Protein AF-A0A8W8I036-F1 (afdb_monomer_lite)

Sequence (121 aa):
DRHPDCPDGFDEDPQMCNARNRPSVEELEDFLLRNQNWILPKLFNGASAEIVAHALVVSPNIEELGQIVGLGNKEANLRSALLAVTEGDERPLLKLGMPEEEWYDVQDYLNRVIEGGLQVS

Structure (mmCIF, N/CA/C/O backbone):
data_AF-A0A8W8I036-F1
#
_entry.id   AF-A0A8W8I036-F1
#
loop_
_atom_site.group_PDB
_atom_site.id
_atom_site.type_symbol
_atom_site.label_atom_id
_atom_site.label_alt_id
_atom_site.label_comp_id
_atom_site.label_asym_id
_atom_site.label_entity_id
_atom_site.label_seq_id
_atom_site.pdbx_PDB_ins_code
_atom_site.Cartn_x
_atom_site.Cartn_y
_atom_site.Cartn_z
_atom_site.occupancy
_atom_site.B_iso_or_equiv
_atom_site.auth_seq_id
_atom_site.auth_comp_id
_atom_site.auth_asym_id
_atom_site.auth_atom_id
_atom_site.pdbx_PDB_model_num
ATOM 1 N N . ASP A 1 1 ? 9.044 -25.625 -19.702 1.00 40.25 1 ASP A N 1
ATOM 2 C CA . ASP A 1 1 ? 9.965 -24.675 -20.358 1.00 40.25 1 ASP A CA 1
ATOM 3 C C . ASP A 1 1 ? 10.677 -23.846 -19.295 1.00 40.25 1 ASP A C 1
ATOM 5 O O . ASP A 1 1 ? 10.018 -23.367 -18.382 1.00 40.25 1 ASP A O 1
ATOM 9 N N . ARG A 1 2 ? 12.019 -23.836 -19.298 1.00 37.78 2 ARG A N 1
ATOM 10 C CA . ARG A 1 2 ? 12.895 -23.347 -18.210 1.00 37.78 2 ARG A CA 1
ATOM 11 C C . ARG A 1 2 ? 13.663 -22.080 -18.641 1.00 37.78 2 ARG A C 1
ATOM 13 O O . ARG A 1 2 ? 14.467 -22.191 -19.556 1.00 37.78 2 ARG A O 1
ATOM 20 N N . HIS A 1 3 ? 13.496 -21.010 -17.847 1.00 40.94 3 HIS A N 1
ATOM 21 C CA . HIS A 1 3 ? 14.356 -19.818 -17.629 1.00 40.94 3 HIS A CA 1
ATOM 22 C C . HIS A 1 3 ? 14.437 -18.739 -18.756 1.00 40.94 3 HIS A C 1
ATOM 24 O O . HIS A 1 3 ? 14.052 -19.031 -19.883 1.00 40.94 3 HIS A O 1
ATOM 30 N N . PRO A 1 4 ? 14.774 -17.467 -18.425 1.00 58.28 4 PRO A N 1
ATOM 31 C CA . PRO A 1 4 ? 13.908 -16.298 -18.557 1.00 58.28 4 PRO A CA 1
ATOM 32 C C . PRO A 1 4 ? 14.704 -15.117 -19.139 1.00 58.28 4 PRO A C 1
ATOM 34 O O . PRO A 1 4 ? 15.225 -14.296 -18.392 1.00 58.28 4 PRO A O 1
ATOM 37 N N . ASP A 1 5 ? 14.852 -15.039 -20.451 1.00 45.41 5 ASP A N 1
ATOM 38 C CA . ASP A 1 5 ? 15.710 -14.002 -21.019 1.00 45.41 5 ASP A CA 1
ATOM 39 C C . ASP A 1 5 ? 14.864 -12.788 -21.413 1.00 45.41 5 ASP A C 1
ATOM 41 O O . ASP A 1 5 ? 14.209 -12.757 -22.457 1.00 45.41 5 ASP A O 1
ATOM 45 N N . CYS A 1 6 ? 14.864 -11.786 -20.523 1.00 53.78 6 CYS A N 1
ATOM 46 C CA . CYS A 1 6 ? 14.808 -10.390 -20.948 1.00 53.78 6 CYS A CA 1
ATOM 47 C C . CYS A 1 6 ? 15.978 -10.209 -21.939 1.00 53.78 6 CYS A C 1
ATOM 49 O O . CYS A 1 6 ? 17.123 -10.424 -21.538 1.00 53.78 6 CYS A O 1
ATOM 51 N N . PRO A 1 7 ? 15.707 -9.949 -23.233 1.00 47.41 7 PRO A N 1
ATOM 52 C CA . PRO A 1 7 ? 16.726 -10.013 -24.264 1.00 47.41 7 PRO A CA 1
ATOM 53 C C . PRO A 1 7 ? 17.793 -8.942 -24.047 1.00 47.41 7 PRO A C 1
ATOM 55 O O . PRO A 1 7 ? 17.527 -7.754 -23.907 1.00 47.41 7 PRO A O 1
ATOM 58 N N . ASP A 1 8 ? 19.015 -9.435 -24.037 1.00 53.47 8 ASP A N 1
ATOM 59 C CA . ASP A 1 8 ? 20.304 -8.793 -23.917 1.00 53.47 8 ASP A CA 1
ATOM 60 C C . ASP A 1 8 ? 20.505 -7.685 -24.966 1.00 53.47 8 ASP A C 1
ATOM 62 O O . ASP A 1 8 ? 21.037 -7.886 -26.058 1.00 53.47 8 ASP A O 1
ATOM 66 N N . GLY A 1 9 ? 20.100 -6.471 -24.589 1.00 45.91 9 GLY A N 1
ATOM 67 C CA . GLY A 1 9 ? 20.497 -5.210 -25.204 1.00 45.91 9 GLY A CA 1
ATOM 68 C C . GLY A 1 9 ? 21.058 -4.282 -24.130 1.00 45.91 9 GLY A C 1
ATOM 69 O O . GLY A 1 9 ? 20.381 -3.974 -23.155 1.00 45.91 9 GLY A O 1
ATOM 70 N N . PHE A 1 10 ? 22.318 -3.871 -24.278 1.00 46.75 10 PHE A N 1
ATOM 71 C CA . PHE A 1 10 ? 22.950 -2.864 -23.422 1.00 46.75 10 PHE A CA 1
ATOM 72 C C . PHE A 1 10 ? 22.044 -1.614 -23.319 1.00 46.75 10 PHE A C 1
ATOM 74 O O . PHE A 1 10 ? 21.703 -1.057 -24.358 1.00 46.75 10 PHE A O 1
ATOM 81 N N . ASP A 1 11 ? 21.712 -1.209 -22.084 1.00 51.47 11 ASP A N 1
ATOM 82 C CA . ASP A 1 11 ? 20.893 -0.051 -21.639 1.00 51.47 11 ASP A CA 1
ATOM 83 C C . ASP A 1 11 ? 19.433 -0.291 -21.179 1.00 51.47 11 ASP A C 1
ATOM 85 O O . ASP A 1 11 ? 18.706 0.682 -20.979 1.00 51.47 11 ASP A O 1
ATOM 89 N N . GLU A 1 12 ? 18.983 -1.520 -20.897 1.00 50.50 12 GLU A N 1
ATOM 90 C CA . GLU A 1 12 ? 17.681 -1.703 -20.218 1.00 50.50 12 GLU A CA 1
ATOM 91 C C . GLU A 1 12 ? 17.825 -1.768 -18.688 1.00 50.50 12 GLU A C 1
ATOM 93 O O . GLU A 1 12 ? 18.438 -2.679 -18.128 1.00 50.50 12 GLU A O 1
ATOM 98 N N . ASP A 1 13 ? 17.262 -0.767 -18.004 1.00 50.59 13 ASP A N 1
ATOM 99 C CA . ASP A 1 13 ? 17.175 -0.699 -16.546 1.00 50.59 13 ASP A CA 1
ATOM 100 C C . ASP A 1 13 ? 16.511 -1.986 -16.006 1.00 50.59 13 ASP A C 1
ATOM 102 O O . ASP A 1 13 ? 15.394 -2.310 -16.425 1.00 50.59 13 ASP A O 1
ATOM 106 N N . PRO A 1 14 ? 17.135 -2.737 -15.076 1.00 50.22 14 PRO A N 1
ATOM 107 C CA . PRO A 1 14 ? 16.544 -3.936 -14.476 1.00 50.22 14 PRO A CA 1
ATOM 108 C C . PRO A 1 14 ? 15.13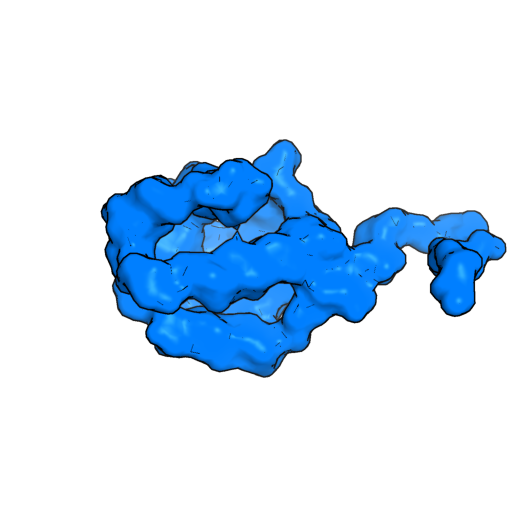4 -3.715 -13.902 1.00 50.22 14 PRO A C 1
ATOM 110 O O . PRO A 1 14 ? 14.359 -4.667 -13.783 1.00 50.22 14 PRO A O 1
ATOM 113 N N . GLN A 1 15 ? 14.772 -2.468 -13.577 1.00 50.75 15 GLN A N 1
ATOM 114 C CA . GLN A 1 15 ? 13.421 -2.091 -13.162 1.00 50.75 15 GLN A CA 1
ATOM 115 C C . GLN A 1 15 ? 12.366 -2.297 -14.264 1.00 50.75 15 GLN A C 1
ATOM 117 O O . GLN A 1 15 ? 11.227 -2.646 -13.948 1.00 50.75 15 GLN A O 1
ATOM 122 N N . MET A 1 16 ? 12.723 -2.165 -15.548 1.00 49.75 16 MET A N 1
ATOM 123 C CA . MET A 1 16 ? 11.795 -2.400 -16.664 1.00 49.75 16 MET A CA 1
ATOM 124 C C . MET A 1 16 ? 11.438 -3.881 -16.841 1.00 49.75 16 MET A C 1
ATOM 126 O O . MET A 1 16 ? 10.307 -4.191 -17.215 1.00 49.75 16 MET A O 1
ATOM 130 N N . CYS A 1 17 ? 12.348 -4.807 -16.518 1.00 51.28 17 CYS A N 1
ATOM 131 C CA . CYS A 1 17 ? 12.102 -6.248 -16.669 1.00 51.28 17 CYS A CA 1
ATOM 132 C C . CYS A 1 17 ? 11.064 -6.764 -15.639 1.00 51.28 17 CYS A C 1
ATOM 134 O O . CYS A 1 17 ? 10.240 -7.620 -15.965 1.00 51.28 17 CYS A O 1
ATOM 136 N N . ASN A 1 18 ? 11.016 -6.179 -14.432 1.00 50.91 18 ASN A N 1
ATOM 137 C CA . ASN A 1 18 ? 10.083 -6.581 -13.363 1.00 50.91 18 ASN A CA 1
ATOM 138 C C . ASN A 1 18 ? 8.714 -5.880 -13.420 1.00 50.91 18 ASN A C 1
ATOM 140 O O . ASN A 1 18 ? 7.738 -6.392 -12.867 1.00 50.91 18 ASN A O 1
ATOM 144 N N . ALA A 1 19 ? 8.598 -4.755 -14.136 1.00 54.38 19 ALA A N 1
ATOM 145 C CA . ALA A 1 19 ? 7.335 -4.027 -14.294 1.00 54.38 19 ALA A CA 1
ATOM 146 C C . ALA A 1 19 ? 6.217 -4.886 -14.920 1.00 54.38 19 ALA A C 1
ATOM 148 O O . ALA A 1 19 ? 5.037 -4.659 -14.660 1.00 54.38 19 ALA A O 1
ATOM 149 N N . ARG A 1 20 ? 6.580 -5.917 -15.699 1.00 55.72 20 ARG A N 1
ATOM 150 C CA . ARG A 1 20 ? 5.638 -6.812 -16.389 1.00 55.72 20 ARG A CA 1
ATOM 151 C C . ARG A 1 20 ? 4.785 -7.679 -15.447 1.00 55.72 20 ARG A C 1
ATOM 153 O O . ARG A 1 20 ? 3.785 -8.224 -15.905 1.00 55.72 20 ARG A O 1
ATOM 160 N N . ASN A 1 21 ? 5.150 -7.781 -14.165 1.00 68.00 21 ASN A N 1
ATOM 161 C CA . ASN A 1 21 ? 4.429 -8.578 -13.163 1.00 68.00 21 ASN A CA 1
ATOM 162 C C . ASN A 1 21 ? 3.610 -7.745 -12.161 1.00 68.00 21 ASN A C 1
ATOM 164 O O . ASN A 1 21 ? 2.951 -8.326 -11.295 1.00 68.00 21 ASN A O 1
ATOM 168 N N . ARG A 1 22 ? 3.616 -6.405 -12.259 1.00 79.81 22 ARG A N 1
ATOM 169 C CA . ARG A 1 22 ? 2.762 -5.570 -11.398 1.00 79.81 22 ARG A CA 1
ATOM 170 C C . ARG A 1 22 ? 1.286 -5.830 -11.725 1.00 79.81 22 ARG A C 1
ATOM 172 O O . ARG A 1 22 ? 0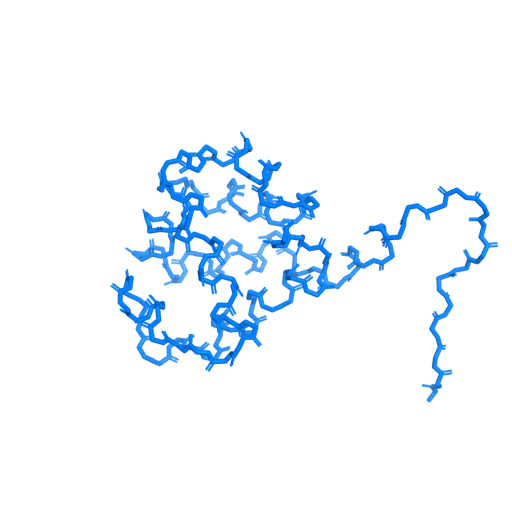.953 -5.953 -12.907 1.00 79.81 22 ARG A O 1
ATOM 179 N N . PRO A 1 23 ? 0.390 -5.891 -10.722 1.00 90.06 23 PRO A N 1
ATOM 180 C CA . PRO A 1 23 ? -1.040 -5.848 -10.998 1.00 90.06 23 PRO A CA 1
ATOM 181 C C . PRO A 1 23 ? -1.383 -4.560 -11.764 1.00 90.06 23 PRO A C 1
ATOM 183 O O . PRO A 1 23 ? -0.722 -3.532 -11.592 1.00 90.06 23 PRO A O 1
ATOM 186 N N . SER A 1 24 ? -2.395 -4.613 -12.625 1.00 93.19 24 SER A N 1
ATOM 187 C CA . SER A 1 24 ? -2.847 -3.436 -13.371 1.00 93.19 24 SER A CA 1
ATOM 188 C C . SER A 1 24 ? -3.402 -2.348 -12.443 1.00 93.19 24 SER A C 1
ATOM 190 O O . SER A 1 24 ? -3.777 -2.612 -11.299 1.00 93.19 24 SER A O 1
ATOM 192 N N . VAL A 1 25 ? -3.484 -1.111 -12.949 1.00 95.25 25 VAL A N 1
ATOM 193 C CA . VAL A 1 25 ? -4.090 0.007 -12.203 1.00 95.25 25 VAL A CA 1
ATOM 194 C C . VAL A 1 25 ? -5.525 -0.335 -11.796 1.00 95.25 25 VAL A C 1
ATOM 196 O O . VAL A 1 25 ? -5.871 -0.141 -10.638 1.00 95.25 25 VAL A O 1
ATOM 199 N N . GLU A 1 26 ? -6.320 -0.914 -12.703 1.00 96.25 26 GLU A N 1
ATOM 200 C CA . GLU A 1 26 ? -7.704 -1.328 -12.424 1.00 96.25 26 GLU A CA 1
ATOM 201 C C . GLU A 1 26 ? -7.769 -2.398 -11.320 1.00 96.25 26 GLU A C 1
ATOM 203 O O . GLU A 1 26 ? -8.527 -2.251 -10.363 1.00 96.25 26 GLU A O 1
ATOM 208 N N . GLU A 1 27 ? -6.924 -3.438 -11.385 1.00 95.94 27 GLU A N 1
ATOM 209 C CA . GLU A 1 27 ? -6.867 -4.472 -10.339 1.00 95.94 27 GLU A CA 1
ATOM 210 C C . GLU A 1 27 ? -6.502 -3.897 -8.962 1.00 95.94 27 GLU A C 1
ATOM 212 O O . GLU A 1 27 ? -7.040 -4.342 -7.945 1.00 95.94 27 GLU A O 1
ATOM 217 N N . LEU A 1 28 ? -5.565 -2.945 -8.915 1.00 97.00 28 LEU A N 1
ATOM 218 C CA . LEU A 1 28 ? -5.145 -2.299 -7.671 1.00 97.00 28 LEU A CA 1
ATOM 219 C C . LEU A 1 28 ? -6.215 -1.359 -7.141 1.00 97.00 28 LEU A C 1
ATOM 221 O O . LEU A 1 28 ? -6.452 -1.344 -5.937 1.00 97.00 28 LEU A O 1
ATOM 225 N N . GLU A 1 29 ? -6.861 -0.589 -8.010 1.00 98.00 29 GLU A N 1
ATOM 226 C CA . GLU A 1 29 ? -7.937 0.311 -7.616 1.00 98.00 29 GLU A CA 1
ATOM 227 C C . GLU A 1 29 ? -9.098 -0.471 -6.991 1.00 98.00 29 GLU A C 1
ATOM 229 O O . GLU A 1 29 ? -9.518 -0.143 -5.880 1.00 98.00 29 GLU A O 1
ATOM 234 N N . ASP A 1 30 ? -9.536 -1.564 -7.622 1.00 97.88 30 ASP A N 1
ATOM 235 C CA . ASP A 1 30 ? -10.573 -2.445 -7.077 1.00 97.88 30 ASP A CA 1
ATOM 236 C C . ASP A 1 30 ? -10.169 -3.026 -5.714 1.00 97.88 30 ASP A C 1
ATOM 238 O O . ASP A 1 30 ? -10.950 -3.004 -4.755 1.00 97.88 30 ASP A O 1
ATOM 242 N N . PHE A 1 31 ? -8.930 -3.511 -5.591 1.00 97.50 31 PHE A N 1
ATOM 243 C CA . PHE A 1 31 ? -8.382 -3.999 -4.324 1.00 97.50 31 PHE A CA 1
ATOM 244 C C . PHE A 1 31 ? -8.403 -2.920 -3.228 1.00 97.50 31 PHE A C 1
ATOM 246 O O . PHE A 1 31 ? -8.855 -3.177 -2.105 1.00 97.50 31 PHE A O 1
ATOM 253 N N . LEU A 1 32 ? -7.964 -1.703 -3.557 1.00 98.06 32 LEU A N 1
ATOM 254 C CA . LEU A 1 32 ? -7.924 -0.566 -2.640 1.00 98.06 32 LEU A CA 1
ATOM 255 C C . LEU A 1 32 ? -9.329 -0.126 -2.226 1.00 98.06 32 LEU A C 1
ATOM 257 O O . LEU A 1 32 ? -9.533 0.198 -1.058 1.00 98.06 32 LEU A O 1
ATOM 261 N N . LEU A 1 33 ? -10.302 -0.144 -3.141 1.00 97.88 33 LEU A N 1
ATOM 262 C CA . LEU A 1 33 ? -11.697 0.196 -2.856 1.00 97.88 33 LEU A CA 1
ATOM 263 C C . LEU A 1 33 ? -12.354 -0.818 -1.912 1.00 97.88 33 LEU A C 1
ATOM 265 O O . LEU A 1 33 ? -13.061 -0.413 -0.983 1.00 97.88 33 LEU A O 1
ATOM 269 N N . ARG A 1 34 ? -12.082 -2.120 -2.081 1.00 97.44 34 ARG A N 1
ATOM 270 C CA . ARG A 1 34 ? -12.544 -3.163 -1.143 1.00 97.44 34 ARG A CA 1
ATOM 271 C C . ARG A 1 34 ? -11.975 -2.960 0.263 1.00 97.44 34 ARG A C 1
ATOM 273 O O . ARG A 1 34 ? -12.692 -3.113 1.247 1.00 97.44 34 ARG A O 1
ATOM 280 N N . ASN A 1 35 ? -10.719 -2.524 0.351 1.00 97.31 35 ASN A N 1
ATOM 281 C CA . ASN A 1 35 ? -9.989 -2.333 1.606 1.00 97.31 35 ASN A CA 1
ATOM 282 C C . ASN A 1 35 ? -9.948 -0.869 2.105 1.00 97.31 35 ASN A C 1
ATOM 284 O O . ASN A 1 35 ? -9.227 -0.540 3.053 1.00 97.31 35 ASN A O 1
ATOM 288 N N . GLN A 1 36 ? -10.752 0.023 1.513 1.00 97.31 36 GLN A N 1
ATOM 289 C CA . GLN A 1 36 ? -10.599 1.482 1.626 1.00 97.31 36 GLN A CA 1
ATOM 290 C C . GLN A 1 36 ? -10.642 2.031 3.055 1.00 97.31 36 GLN A C 1
ATOM 292 O O . GLN A 1 36 ? -9.968 3.012 3.366 1.00 97.31 36 GLN A O 1
ATOM 297 N N . ASN A 1 37 ? -11.419 1.397 3.937 1.00 96.81 37 ASN A N 1
ATOM 298 C CA . ASN A 1 37 ? -11.672 1.899 5.289 1.00 96.81 37 ASN A CA 1
ATOM 299 C C . ASN A 1 37 ? -10.423 1.874 6.175 1.00 96.81 37 ASN A C 1
ATOM 301 O O . ASN A 1 37 ? -10.320 2.662 7.119 1.00 96.81 37 ASN A O 1
ATOM 305 N N . TRP A 1 38 ? -9.477 0.983 5.878 1.00 96.62 38 TRP A N 1
ATOM 306 C CA . TRP A 1 38 ? -8.232 0.872 6.625 1.00 96.62 38 TRP A CA 1
ATOM 307 C C . TRP A 1 38 ? -7.029 1.211 5.744 1.00 96.62 38 TRP A C 1
ATOM 309 O O . TRP A 1 38 ? -6.203 2.023 6.154 1.00 96.62 38 TRP A O 1
ATOM 319 N N . ILE A 1 39 ? -6.941 0.688 4.518 1.00 97.62 39 ILE A N 1
ATOM 320 C CA . ILE A 1 39 ? -5.699 0.761 3.743 1.00 97.62 39 ILE A CA 1
ATOM 321 C C . ILE A 1 39 ? -5.354 2.203 3.343 1.00 97.62 39 ILE A C 1
ATOM 323 O O . ILE A 1 39 ? -4.249 2.680 3.611 1.00 97.62 39 ILE A O 1
ATOM 327 N N . LEU A 1 40 ? -6.326 2.954 2.816 1.00 97.88 40 LEU A N 1
ATOM 328 C CA . LEU A 1 40 ? -6.123 4.326 2.349 1.00 97.88 40 LEU A CA 1
ATOM 329 C C . LEU A 1 40 ? -5.765 5.289 3.495 1.00 97.88 40 LEU A C 1
ATOM 331 O O . LEU A 1 40 ? -4.710 5.924 3.426 1.00 97.88 40 LEU A O 1
ATOM 335 N N . PRO A 1 41 ? -6.543 5.403 4.592 1.00 97.00 41 PRO A N 1
ATOM 336 C CA . PRO A 1 41 ? -6.210 6.337 5.667 1.00 97.00 41 PRO A CA 1
ATOM 337 C C . PRO A 1 41 ? -4.991 5.914 6.501 1.00 97.00 41 PRO A C 1
ATOM 339 O O . PRO A 1 41 ? -4.340 6.770 7.113 1.00 97.00 41 PRO A O 1
ATOM 342 N N . LYS A 1 42 ? -4.679 4.613 6.590 1.00 97.12 42 LYS A N 1
ATOM 343 C CA . LYS A 1 42 ? -3.619 4.114 7.485 1.00 97.12 42 LYS A CA 1
ATOM 344 C C . LYS A 1 42 ? -2.266 3.987 6.807 1.00 97.12 42 LYS A C 1
ATOM 346 O O . LYS A 1 42 ? -1.266 4.247 7.484 1.00 97.12 42 LYS A O 1
ATOM 351 N N . LEU A 1 43 ? -2.245 3.624 5.523 1.00 96.94 43 LEU A N 1
ATOM 352 C CA . LEU A 1 43 ? -1.018 3.445 4.746 1.00 96.94 43 LEU A CA 1
ATOM 353 C C . LEU A 1 43 ? -0.773 4.591 3.767 1.00 96.94 43 LEU A C 1
ATOM 355 O O . LEU A 1 43 ? 0.369 4.998 3.616 1.00 96.94 43 LEU A O 1
ATOM 359 N N . PHE A 1 44 ? -1.822 5.157 3.165 1.00 97.38 44 PHE A N 1
ATOM 360 C CA . PHE A 1 44 ? -1.700 6.107 2.050 1.00 97.38 44 PHE A CA 1
ATOM 361 C C . PHE A 1 44 ? -2.204 7.522 2.367 1.00 97.38 44 PHE A C 1
ATOM 363 O O . PHE A 1 44 ? -2.570 8.279 1.475 1.00 97.38 44 PHE A O 1
ATOM 370 N N . ASN A 1 45 ? -2.244 7.886 3.652 1.00 96.50 45 ASN A N 1
ATOM 371 C CA . ASN A 1 45 ? -2.635 9.218 4.133 1.00 96.50 45 ASN A CA 1
ATOM 372 C C . ASN A 1 45 ? -4.013 9.712 3.632 1.00 96.50 45 ASN A C 1
ATOM 374 O O . ASN A 1 45 ? -4.273 10.911 3.572 1.00 96.50 45 ASN A O 1
ATOM 378 N N . GLY A 1 46 ? -4.915 8.787 3.291 1.00 95.94 46 GLY A N 1
ATOM 379 C CA . GLY A 1 46 ? -6.255 9.100 2.795 1.00 95.94 46 GLY A CA 1
ATOM 380 C C . GLY A 1 46 ? -6.305 9.561 1.336 1.00 95.94 46 GLY A C 1
ATOM 381 O O . GLY A 1 46 ? -7.327 10.112 0.929 1.00 95.94 46 GLY A O 1
ATOM 382 N N . ALA A 1 47 ? -5.239 9.354 0.557 1.00 97.25 47 ALA A N 1
ATOM 383 C CA . ALA A 1 47 ? -5.266 9.559 -0.888 1.00 97.25 47 ALA A CA 1
ATOM 384 C C . ALA A 1 47 ? -6.329 8.673 -1.567 1.00 97.25 47 ALA A C 1
ATOM 386 O O . ALA A 1 47 ? -6.721 7.631 -1.033 1.00 97.25 47 ALA A O 1
ATOM 387 N N . SER A 1 48 ? -6.807 9.091 -2.743 1.00 97.75 48 SER A N 1
ATOM 388 C CA . SER A 1 48 ? -7.802 8.323 -3.497 1.00 97.75 48 SER A CA 1
ATOM 389 C C . SER A 1 48 ? -7.221 7.000 -4.000 1.00 97.75 48 SER A C 1
ATOM 391 O O . SER A 1 48 ? -6.028 6.907 -4.294 1.00 97.75 48 SER A O 1
ATOM 393 N N . ALA A 1 49 ? -8.084 5.988 -4.132 1.00 98.00 49 ALA A N 1
ATOM 394 C CA . ALA A 1 49 ? -7.700 4.681 -4.662 1.00 98.00 49 ALA A CA 1
ATOM 395 C C . ALA A 1 49 ? -7.029 4.800 -6.042 1.00 98.00 49 ALA A C 1
ATOM 397 O O . ALA A 1 49 ? -5.977 4.211 -6.240 1.00 98.00 49 ALA A O 1
ATOM 398 N N . GLU A 1 50 ? -7.564 5.642 -6.931 1.00 97.69 50 GLU A N 1
ATOM 399 C CA . GLU A 1 50 ? -7.003 5.932 -8.258 1.00 97.69 50 GLU A CA 1
ATOM 400 C C . GLU A 1 50 ? -5.542 6.424 -8.198 1.00 97.69 50 GLU A C 1
ATOM 402 O O . GLU A 1 50 ? -4.662 5.872 -8.861 1.00 97.69 50 GLU A O 1
ATOM 407 N N . ILE A 1 51 ? -5.250 7.433 -7.362 1.00 97.62 51 ILE A N 1
ATOM 408 C CA . ILE A 1 51 ? -3.892 7.995 -7.235 1.00 97.62 51 ILE A CA 1
ATOM 409 C C . ILE A 1 51 ? -2.936 6.946 -6.666 1.00 97.62 51 ILE A C 1
ATOM 411 O O . ILE A 1 51 ? -1.809 6.805 -7.142 1.00 97.62 51 ILE A O 1
ATOM 415 N N . VAL A 1 52 ? -3.384 6.205 -5.651 1.00 98.00 52 VAL A N 1
ATOM 416 C CA . VAL A 1 52 ? -2.576 5.168 -5.002 1.00 98.00 52 VAL A CA 1
ATOM 417 C C . VAL A 1 52 ? -2.302 4.008 -5.959 1.00 98.00 52 VAL A C 1
ATOM 419 O O . VAL A 1 52 ? -1.159 3.569 -6.049 1.00 98.00 52 VAL A O 1
ATOM 422 N N . ALA A 1 53 ? -3.306 3.545 -6.704 1.00 97.69 53 ALA A N 1
ATOM 423 C CA . ALA A 1 53 ? -3.165 2.486 -7.698 1.00 97.69 53 ALA A CA 1
ATOM 424 C C . ALA A 1 53 ? -2.146 2.876 -8.772 1.00 97.69 53 ALA A C 1
ATOM 426 O O . ALA A 1 53 ? -1.203 2.129 -9.029 1.00 97.69 53 ALA A O 1
ATOM 427 N N . HIS A 1 54 ? -2.273 4.080 -9.337 1.00 96.31 54 HIS A N 1
ATOM 428 C CA . HIS A 1 54 ? -1.304 4.591 -10.302 1.00 96.31 54 HIS A CA 1
ATOM 429 C C . HIS A 1 54 ? 0.109 4.662 -9.702 1.00 96.31 54 HIS A C 1
ATOM 431 O O . HIS A 1 54 ? 1.062 4.190 -10.320 1.00 96.31 54 HIS A O 1
ATOM 437 N N . ALA A 1 55 ? 0.255 5.203 -8.488 1.00 96.19 55 ALA A N 1
ATOM 438 C CA . ALA A 1 55 ? 1.549 5.311 -7.815 1.00 96.19 55 ALA A CA 1
ATOM 439 C C . ALA A 1 55 ? 2.205 3.939 -7.584 1.00 96.19 55 ALA A C 1
ATOM 441 O O . ALA A 1 55 ? 3.375 3.758 -7.902 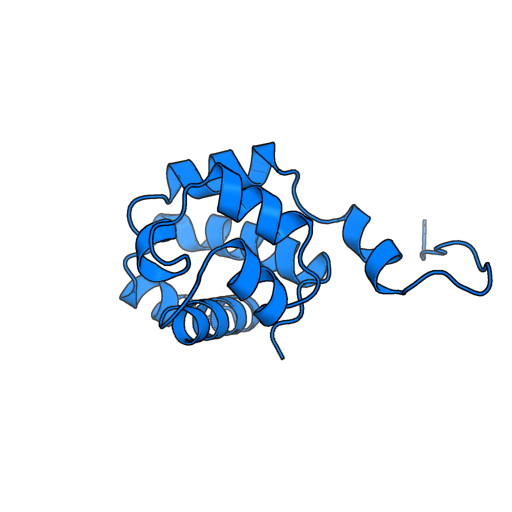1.00 96.19 55 ALA A O 1
ATOM 442 N N . LEU A 1 56 ? 1.451 2.941 -7.112 1.00 95.06 56 LEU A N 1
ATOM 443 C CA . LEU A 1 56 ? 1.951 1.573 -6.924 1.00 95.06 56 LEU A CA 1
ATOM 444 C C . LEU A 1 56 ? 2.446 0.946 -8.239 1.00 95.06 56 LEU A C 1
ATOM 446 O O . LEU A 1 56 ? 3.408 0.180 -8.229 1.00 95.06 56 LEU A O 1
ATOM 450 N N . VAL A 1 57 ? 1.832 1.294 -9.376 1.00 92.81 57 VAL A N 1
ATOM 451 C CA . VAL A 1 57 ? 2.251 0.799 -10.696 1.00 92.81 57 VAL A CA 1
ATOM 452 C C . VAL A 1 57 ? 3.499 1.496 -11.218 1.00 92.81 57 VAL A C 1
ATOM 454 O O . VAL A 1 57 ? 4.323 0.825 -11.834 1.00 92.81 57 VAL A O 1
ATOM 457 N N . VAL A 1 58 ? 3.681 2.796 -10.982 1.00 91.50 58 VAL A N 1
ATOM 458 C CA . VAL A 1 58 ? 4.779 3.560 -11.611 1.00 91.50 58 VAL A CA 1
ATOM 459 C C . VAL A 1 58 ? 5.992 3.769 -10.713 1.00 91.50 58 VAL A C 1
ATOM 461 O O . VAL A 1 58 ? 7.084 4.002 -11.220 1.00 91.50 58 VAL A O 1
ATOM 464 N N . SER A 1 59 ? 5.832 3.689 -9.392 1.00 93.38 59 SER A N 1
ATOM 465 C CA . SER A 1 59 ? 6.910 4.034 -8.469 1.00 93.38 59 SER A CA 1
ATOM 466 C C . SER A 1 59 ? 7.955 2.914 -8.360 1.00 93.38 59 SER A C 1
ATOM 468 O O . SER A 1 59 ? 7.597 1.747 -8.165 1.00 93.38 59 SER A O 1
ATOM 470 N N . PRO A 1 60 ? 9.254 3.233 -8.443 1.00 90.19 60 PRO A N 1
ATOM 471 C CA . PRO A 1 60 ? 10.338 2.276 -8.236 1.00 90.19 60 PRO A CA 1
ATOM 472 C C . PRO A 1 60 ? 10.627 2.013 -6.752 1.00 90.19 60 PRO A C 1
ATOM 474 O O . PRO A 1 60 ? 11.175 0.971 -6.405 1.00 90.19 60 PRO A O 1
ATOM 477 N N . ASN A 1 61 ? 10.276 2.940 -5.860 1.00 92.94 61 ASN A N 1
ATOM 478 C CA . ASN A 1 61 ? 10.552 2.851 -4.428 1.00 92.94 61 ASN A CA 1
ATOM 479 C C . ASN A 1 61 ? 9.492 3.607 -3.603 1.00 92.94 61 ASN A C 1
ATOM 481 O O . ASN A 1 61 ? 8.666 4.348 -4.143 1.00 92.94 61 ASN A O 1
ATOM 485 N N . ILE A 1 62 ? 9.514 3.405 -2.281 1.00 93.94 62 ILE A N 1
ATOM 486 C CA . ILE A 1 62 ? 8.578 4.055 -1.345 1.00 93.94 62 ILE A CA 1
ATOM 487 C C . ILE A 1 62 ? 8.720 5.585 -1.336 1.00 93.94 62 ILE A C 1
ATOM 489 O O . ILE A 1 62 ? 7.718 6.266 -1.135 1.00 93.94 62 ILE A O 1
ATOM 493 N N . GLU A 1 63 ? 9.917 6.134 -1.557 1.00 93.12 63 GLU A N 1
ATOM 494 C CA . GLU A 1 63 ? 10.140 7.587 -1.545 1.00 93.12 63 GLU A CA 1
ATOM 495 C C . GLU A 1 63 ? 9.400 8.268 -2.706 1.00 93.12 63 GLU A C 1
ATOM 497 O O . GLU A 1 63 ? 8.626 9.201 -2.490 1.00 93.12 63 GLU A O 1
ATOM 502 N N . GLU A 1 64 ? 9.555 7.754 -3.928 1.00 93.44 64 GLU A N 1
ATOM 503 C CA . GLU A 1 64 ? 8.840 8.249 -5.107 1.00 93.44 64 GLU A CA 1
ATOM 504 C C . GLU A 1 64 ? 7.328 8.029 -4.996 1.00 93.44 64 GLU A C 1
ATOM 506 O O . GLU A 1 64 ? 6.547 8.926 -5.321 1.00 93.44 64 GLU A O 1
ATOM 511 N N . LEU A 1 65 ? 6.899 6.880 -4.460 1.00 95.38 65 LEU A N 1
ATOM 512 C CA . LEU A 1 65 ? 5.488 6.648 -4.137 1.00 95.38 65 LEU A CA 1
ATOM 513 C C . LEU A 1 65 ? 4.982 7.709 -3.153 1.00 95.38 65 LEU A C 1
ATOM 515 O O . LEU A 1 65 ? 3.901 8.274 -3.329 1.00 95.38 65 LEU A O 1
ATOM 519 N N . GLY A 1 66 ? 5.790 8.021 -2.141 1.00 94.81 66 GLY A N 1
ATOM 520 C CA . GLY A 1 66 ? 5.517 9.032 -1.133 1.00 94.81 66 GLY A CA 1
ATOM 521 C C . GLY A 1 66 ? 5.322 10.427 -1.700 1.00 94.81 66 GLY A C 1
ATOM 522 O O . GLY A 1 66 ? 4.416 11.134 -1.250 1.00 94.81 66 GLY A O 1
ATOM 523 N N . GLN A 1 67 ? 6.112 10.798 -2.707 1.00 94.94 67 GLN A N 1
ATOM 524 C CA . GLN A 1 67 ? 5.995 12.080 -3.402 1.00 94.94 67 GLN A CA 1
ATOM 525 C C . GLN A 1 67 ? 4.707 12.181 -4.230 1.00 94.94 67 GLN A C 1
ATOM 527 O O . GLN A 1 67 ? 4.082 13.240 -4.233 1.00 94.94 67 GLN A O 1
ATOM 532 N N . ILE A 1 68 ? 4.281 11.093 -4.884 1.00 95.12 68 ILE A N 1
ATOM 533 C CA . ILE A 1 68 ? 3.045 11.066 -5.687 1.00 95.12 68 ILE A CA 1
ATOM 534 C C . ILE A 1 68 ? 1.803 11.087 -4.788 1.00 95.12 68 ILE A C 1
ATOM 536 O O . ILE A 1 68 ? 0.872 11.857 -5.018 1.00 95.12 68 ILE A O 1
ATOM 540 N N . VAL A 1 69 ? 1.783 10.234 -3.763 1.00 95.44 69 VAL A N 1
ATOM 541 C CA . VAL A 1 69 ? 0.607 10.009 -2.905 1.00 95.44 69 VAL A CA 1
ATOM 542 C C . VAL A 1 69 ? 0.498 11.054 -1.789 1.00 95.44 69 VAL A C 1
ATOM 544 O O . VAL A 1 69 ? -0.582 11.287 -1.251 1.00 95.44 69 VAL A O 1
ATOM 547 N N . GLY A 1 70 ? 1.607 11.698 -1.418 1.00 94.62 70 GLY A N 1
ATOM 548 C CA . GLY A 1 70 ? 1.658 12.593 -0.264 1.00 94.62 70 GLY A CA 1
ATOM 549 C C . GLY A 1 70 ? 1.599 11.826 1.059 1.00 94.62 70 GLY A C 1
ATOM 550 O O . GLY A 1 70 ? 0.791 12.152 1.934 1.00 94.62 70 GLY A O 1
ATOM 551 N N . LEU A 1 71 ? 2.451 10.803 1.218 1.00 90.44 71 LEU A N 1
ATOM 552 C CA . LEU A 1 71 ? 2.438 9.908 2.388 1.00 90.44 71 LEU A CA 1
ATOM 553 C C . LEU A 1 71 ? 2.624 10.637 3.723 1.00 90.44 71 LEU A C 1
ATOM 555 O O . LEU A 1 71 ? 2.044 10.229 4.732 1.00 90.44 71 LEU A O 1
ATOM 559 N N . GLY A 1 72 ? 3.426 11.704 3.756 1.00 90.12 72 GLY A N 1
ATOM 560 C CA . GLY A 1 72 ? 3.713 12.451 4.979 1.00 90.12 72 GLY A CA 1
ATOM 561 C C . GLY A 1 72 ? 4.170 11.526 6.112 1.00 90.12 72 GLY A C 1
ATOM 562 O O . GLY A 1 72 ? 5.118 10.761 5.970 1.00 90.12 72 GLY A O 1
ATOM 563 N N . ASN A 1 73 ? 3.463 11.541 7.245 1.00 89.31 73 ASN A N 1
ATOM 564 C CA . ASN A 1 73 ? 3.801 10.690 8.391 1.00 89.31 73 ASN A CA 1
ATOM 565 C C . ASN A 1 73 ? 3.388 9.210 8.242 1.00 89.31 73 ASN A C 1
ATOM 567 O O . ASN A 1 73 ? 3.598 8.435 9.176 1.00 89.31 73 ASN A O 1
ATOM 571 N N . LYS A 1 74 ? 2.780 8.810 7.117 1.00 94.00 74 LYS A N 1
ATOM 572 C CA . LYS A 1 74 ? 2.358 7.424 6.850 1.00 94.00 74 LYS A CA 1
ATOM 573 C C . LYS A 1 74 ? 3.419 6.574 6.173 1.00 94.00 74 LYS A C 1
ATOM 575 O O . LYS A 1 74 ? 3.251 5.362 6.130 1.00 94.00 74 LYS A O 1
ATOM 580 N N . GLU A 1 75 ? 4.525 7.164 5.734 1.00 93.56 75 GLU A N 1
ATOM 581 C CA . GLU A 1 75 ? 5.616 6.421 5.100 1.00 93.56 75 GLU A CA 1
ATOM 582 C C . GLU A 1 75 ? 6.136 5.281 5.987 1.00 93.56 75 GLU A C 1
ATOM 584 O O . GLU A 1 75 ? 6.263 4.147 5.532 1.00 93.56 75 GLU A O 1
ATOM 589 N N . ALA A 1 76 ? 6.327 5.546 7.284 1.00 92.38 76 ALA A N 1
ATOM 590 C CA . ALA A 1 76 ? 6.744 4.525 8.241 1.00 92.38 76 ALA A CA 1
ATOM 591 C C . ALA A 1 76 ? 5.720 3.381 8.357 1.00 92.38 76 ALA A C 1
ATOM 593 O O . ALA A 1 76 ? 6.108 2.217 8.406 1.00 92.38 76 ALA A O 1
ATOM 594 N N . ASN A 1 77 ? 4.419 3.696 8.349 1.00 94.31 77 ASN A N 1
ATOM 595 C CA . ASN A 1 77 ? 3.366 2.681 8.390 1.00 94.31 77 ASN A CA 1
ATOM 596 C C . ASN A 1 77 ? 3.374 1.820 7.127 1.00 94.31 77 ASN A C 1
ATOM 598 O O . ASN A 1 77 ? 3.303 0.599 7.235 1.00 94.31 77 ASN A O 1
ATOM 602 N N . LEU A 1 78 ? 3.464 2.447 5.950 1.00 96.00 78 LEU A N 1
ATOM 603 C CA . LEU A 1 78 ? 3.523 1.742 4.672 1.00 96.00 78 LEU A CA 1
ATOM 604 C C . LEU A 1 78 ? 4.739 0.816 4.627 1.00 96.00 78 LEU A C 1
ATOM 606 O O . LEU A 1 78 ? 4.605 -0.366 4.327 1.00 96.00 78 LEU A O 1
ATOM 610 N N . ARG A 1 79 ? 5.913 1.327 5.000 1.00 95.12 79 ARG A N 1
ATOM 611 C CA . ARG A 1 79 ? 7.153 0.551 5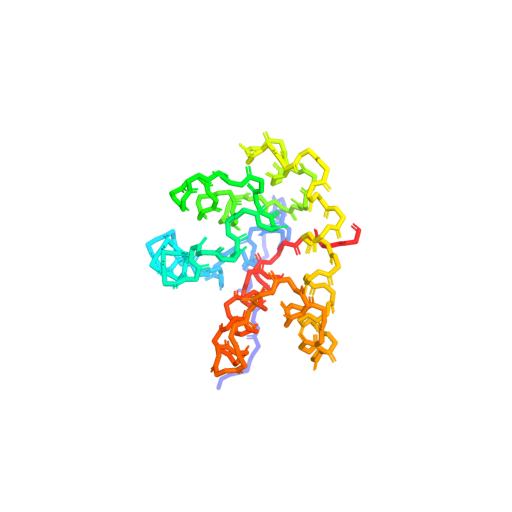.025 1.00 95.12 79 ARG A CA 1
ATOM 612 C C . ARG A 1 79 ? 7.067 -0.639 5.976 1.00 95.12 79 ARG A C 1
ATOM 614 O O . ARG A 1 79 ? 7.406 -1.752 5.589 1.00 95.12 79 ARG A O 1
ATOM 621 N N . SER A 1 80 ? 6.579 -0.428 7.199 1.00 95.00 80 SER A N 1
ATOM 622 C CA . SER A 1 80 ? 6.371 -1.518 8.155 1.00 95.00 80 SER A CA 1
ATOM 623 C C . SER A 1 80 ? 5.348 -2.543 7.664 1.00 95.00 80 SER A C 1
ATOM 625 O O . SER A 1 80 ? 5.557 -3.730 7.881 1.00 95.00 80 SER A O 1
ATOM 627 N N . ALA A 1 81 ? 4.273 -2.118 6.994 1.00 96.19 81 ALA A N 1
ATOM 628 C CA . ALA A 1 81 ? 3.281 -3.032 6.432 1.00 96.19 81 ALA A CA 1
ATOM 629 C C . ALA A 1 81 ? 3.863 -3.887 5.295 1.00 96.19 81 ALA A C 1
ATOM 631 O O . ALA A 1 81 ? 3.657 -5.096 5.283 1.00 96.19 81 ALA A O 1
ATOM 632 N N . LEU A 1 82 ? 4.633 -3.287 4.382 1.00 96.00 82 LEU A N 1
ATOM 633 C CA . LEU A 1 82 ? 5.270 -4.012 3.278 1.00 96.00 82 LEU A CA 1
ATOM 634 C C . LEU A 1 82 ? 6.317 -5.019 3.781 1.00 96.00 82 LEU A C 1
ATOM 636 O O . LEU A 1 82 ? 6.367 -6.134 3.276 1.00 96.00 82 LEU A O 1
ATOM 640 N N . LEU A 1 83 ? 7.101 -4.673 4.810 1.00 95.81 83 LEU A N 1
ATOM 641 C CA . LEU A 1 83 ? 8.018 -5.626 5.457 1.00 95.81 83 LEU A CA 1
ATOM 642 C C . LEU A 1 83 ? 7.268 -6.765 6.162 1.00 95.81 83 LEU A C 1
ATOM 644 O O . LEU A 1 83 ? 7.650 -7.923 6.060 1.00 95.81 83 LEU A O 1
ATOM 648 N N . ALA A 1 84 ? 6.172 -6.455 6.852 1.00 96.56 84 ALA A N 1
ATOM 649 C CA . ALA A 1 84 ? 5.373 -7.473 7.525 1.00 96.56 84 ALA A CA 1
ATOM 650 C C . ALA A 1 84 ? 4.758 -8.472 6.525 1.00 96.56 84 ALA A C 1
ATOM 652 O O . ALA A 1 84 ? 4.744 -9.675 6.771 1.00 96.56 84 ALA A O 1
ATOM 653 N N . VAL A 1 85 ? 4.322 -7.987 5.359 1.00 96.12 85 VAL A N 1
ATOM 654 C CA . VAL A 1 85 ? 3.816 -8.814 4.252 1.00 96.12 85 VAL A CA 1
ATOM 655 C C . VAL A 1 85 ? 4.868 -9.798 3.735 1.00 96.12 85 VAL A C 1
ATOM 657 O O . VAL A 1 85 ? 4.545 -10.979 3.567 1.00 96.12 85 VAL A O 1
ATOM 660 N N . THR A 1 86 ? 6.116 -9.354 3.540 1.00 94.12 86 THR A N 1
ATOM 661 C CA . THR A 1 86 ? 7.205 -10.227 3.061 1.00 94.12 86 THR A CA 1
ATOM 662 C C . THR A 1 86 ? 7.653 -11.240 4.113 1.00 94.12 86 THR A C 1
ATOM 664 O O . THR A 1 86 ? 8.078 -12.341 3.768 1.00 94.12 86 THR A O 1
ATOM 667 N N . GLU A 1 87 ? 7.522 -10.906 5.397 1.00 96.06 87 GLU A N 1
ATOM 668 C CA . GLU A 1 87 ? 7.800 -11.810 6.520 1.00 96.06 87 GLU A CA 1
ATOM 669 C C . GLU A 1 87 ? 6.642 -12.776 6.826 1.00 96.06 87 GLU A C 1
ATOM 671 O O . GLU A 1 87 ? 6.808 -13.716 7.607 1.00 96.06 87 GLU A O 1
ATOM 676 N N . GLY A 1 88 ? 5.470 -12.567 6.222 1.00 96.75 88 GLY A N 1
ATOM 677 C CA . GLY A 1 88 ? 4.260 -13.322 6.541 1.00 96.75 88 GLY A CA 1
ATOM 678 C C . GLY A 1 88 ? 3.673 -12.997 7.917 1.00 96.75 88 GLY A C 1
ATOM 679 O O . GLY A 1 88 ? 2.987 -13.832 8.504 1.00 96.75 88 GLY A O 1
ATOM 680 N N . ASP A 1 89 ? 3.945 -11.802 8.442 1.00 97.38 89 ASP A N 1
ATOM 681 C CA . ASP A 1 89 ? 3.423 -11.314 9.713 1.00 97.38 89 ASP A CA 1
ATOM 682 C C . ASP A 1 89 ? 2.184 -10.430 9.501 1.00 97.38 89 ASP A C 1
ATOM 684 O O . ASP A 1 89 ? 2.281 -9.249 9.180 1.00 97.38 89 ASP A O 1
ATOM 688 N N . GLU A 1 90 ? 0.995 -10.976 9.741 1.00 97.56 90 GLU A N 1
ATOM 689 C CA . GLU A 1 90 ? -0.266 -10.227 9.638 1.00 97.56 90 GLU A CA 1
ATOM 690 C C . GLU A 1 90 ? -0.457 -9.189 10.758 1.00 97.56 90 GLU A C 1
ATOM 692 O O . GLU A 1 90 ? -1.198 -8.211 10.609 1.00 97.56 90 GLU A O 1
ATOM 697 N N . ARG A 1 91 ? 0.218 -9.362 11.904 1.00 97.12 91 ARG A N 1
ATOM 698 C CA . ARG A 1 91 ? -0.086 -8.629 13.147 1.00 97.12 91 ARG A CA 1
ATOM 699 C C . ARG A 1 91 ? 0.029 -7.108 12.999 1.00 97.12 91 ARG A C 1
ATOM 701 O O . ARG A 1 91 ? -0.793 -6.407 13.598 1.00 97.12 91 ARG A O 1
ATOM 708 N N . PRO A 1 92 ? 1.014 -6.541 12.272 1.00 96.25 92 PRO A N 1
ATOM 709 C CA . PRO A 1 92 ? 1.088 -5.101 12.053 1.00 96.25 92 PRO A CA 1
ATOM 710 C C . PRO A 1 92 ? -0.100 -4.564 11.251 1.00 96.25 92 PRO A C 1
ATOM 712 O O . PRO A 1 92 ? -0.615 -3.502 11.595 1.00 96.25 92 PRO A O 1
ATOM 715 N N . LEU A 1 93 ? -0.578 -5.298 10.243 1.00 97.81 93 LEU A N 1
ATOM 716 C CA . LEU A 1 93 ? -1.714 -4.880 9.420 1.00 97.81 93 LEU A CA 1
ATOM 717 C C . LEU A 1 93 ? -3.034 -5.018 10.190 1.00 97.81 93 LEU A C 1
ATOM 719 O O . LEU A 1 93 ? -3.848 -4.092 10.171 1.00 97.81 93 LEU A O 1
ATOM 723 N N . LEU A 1 94 ? -3.204 -6.090 10.973 1.00 97.56 94 LEU A N 1
ATOM 724 C CA . LEU A 1 94 ? -4.349 -6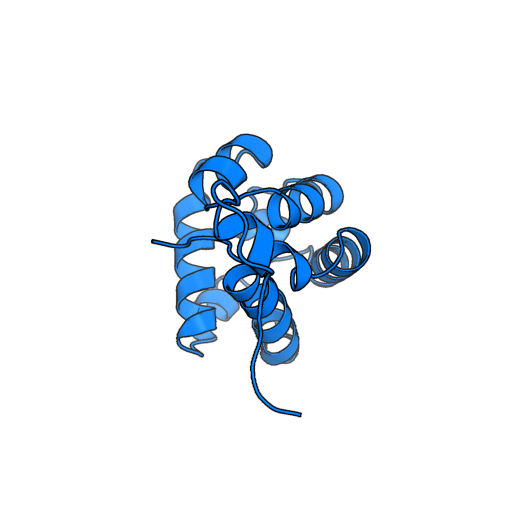.245 11.881 1.00 97.56 94 LEU A CA 1
ATOM 725 C C . LEU A 1 94 ? -4.443 -5.076 12.875 1.00 97.56 94 LEU A C 1
ATOM 727 O O . LEU A 1 94 ? -5.511 -4.499 13.076 1.00 97.56 94 LEU A O 1
ATOM 731 N N . LYS A 1 95 ? -3.311 -4.632 13.443 1.00 96.75 95 LYS A N 1
ATOM 732 C CA . LYS A 1 95 ? -3.258 -3.444 14.324 1.00 96.75 95 LYS A CA 1
ATOM 733 C C . LYS A 1 95 ? -3.661 -2.144 13.623 1.00 96.75 95 LYS A C 1
ATOM 735 O O . LYS A 1 95 ? -4.075 -1.197 14.294 1.00 96.75 95 LYS A O 1
ATOM 740 N N . LEU A 1 96 ? -3.520 -2.076 12.301 1.00 95.88 96 LEU A N 1
ATOM 741 C CA . LEU A 1 96 ? -3.947 -0.935 11.492 1.00 95.88 96 LEU A CA 1
ATOM 742 C C . LEU A 1 96 ? -5.428 -1.015 11.095 1.00 95.88 96 LEU A C 1
ATOM 744 O O . LEU A 1 96 ? -5.972 -0.009 10.639 1.00 95.88 96 LEU A O 1
ATOM 748 N N . GLY A 1 97 ? -6.098 -2.140 11.353 1.00 96.81 97 GLY A N 1
ATOM 749 C CA . GLY A 1 97 ? -7.523 -2.336 11.089 1.00 96.81 97 GLY A CA 1
ATOM 750 C C . GLY A 1 97 ? -7.828 -3.167 9.845 1.00 96.81 97 GLY A C 1
ATOM 751 O O . GLY A 1 97 ? -8.957 -3.105 9.365 1.00 96.81 97 GLY A O 1
ATOM 752 N N . MET A 1 98 ? -6.852 -3.917 9.325 1.00 98.06 98 MET A N 1
ATOM 753 C CA . MET A 1 98 ? -7.113 -4.958 8.329 1.00 98.06 98 MET A CA 1
ATOM 754 C C . MET A 1 98 ? -8.026 -6.041 8.940 1.00 98.06 98 MET A C 1
ATOM 756 O O . MET A 1 98 ? -7.728 -6.496 10.048 1.00 98.06 98 MET A O 1
ATOM 760 N N . PRO A 1 99 ? -9.118 -6.452 8.269 1.00 97.50 99 PRO A N 1
ATOM 761 C CA . PRO A 1 99 ? -9.902 -7.619 8.678 1.00 97.50 99 PRO A CA 1
ATOM 762 C C . PRO A 1 99 ? -9.065 -8.906 8.619 1.00 97.50 99 PRO A C 1
ATOM 764 O O . PRO A 1 99 ? -8.234 -9.057 7.725 1.00 97.50 99 PRO A O 1
ATOM 767 N N . GLU A 1 100 ? -9.274 -9.837 9.554 1.00 95.62 100 GLU A N 1
ATOM 768 C CA . GLU A 1 100 ? -8.500 -11.092 9.616 1.00 95.62 100 GLU A CA 1
ATOM 769 C C . GLU A 1 100 ? -8.697 -11.945 8.354 1.00 95.62 100 GLU A C 1
ATOM 771 O O . GLU A 1 100 ? -7.754 -12.544 7.844 1.00 95.62 100 GLU A O 1
ATOM 776 N N . GLU A 1 101 ? -9.911 -11.950 7.804 1.00 96.38 101 GLU A N 1
ATOM 777 C CA . GLU A 1 101 ? -10.264 -12.689 6.593 1.00 96.38 101 GLU A CA 1
ATOM 778 C C . GLU A 1 101 ? -9.576 -12.170 5.319 1.00 96.38 101 GLU A C 1
ATOM 780 O O . GLU A 1 101 ? -9.444 -12.920 4.354 1.00 96.38 101 GLU A O 1
ATOM 785 N N . GLU A 1 102 ? -9.105 -10.919 5.320 1.00 96.69 102 GLU A N 1
ATOM 786 C CA . GLU A 1 102 ? -8.493 -10.269 4.154 1.00 96.69 102 GLU A CA 1
ATOM 787 C C . GLU A 1 102 ? -6.985 -10.540 4.045 1.00 96.69 102 GLU A C 1
ATOM 789 O O . GLU A 1 102 ? -6.374 -10.164 3.046 1.00 96.69 102 GLU A O 1
ATOM 794 N N . TRP A 1 103 ? -6.359 -11.177 5.046 1.00 97.31 103 TRP A N 1
ATOM 795 C CA . TRP A 1 103 ? -4.900 -11.321 5.098 1.00 97.31 103 TRP A CA 1
ATOM 796 C C . TRP A 1 103 ? -4.306 -11.917 3.819 1.00 97.31 103 TRP A C 1
ATOM 798 O O . TRP A 1 103 ? -3.354 -11.358 3.278 1.00 97.31 103 TRP A O 1
ATOM 808 N N . TYR A 1 104 ? -4.870 -13.017 3.315 1.00 96.56 104 TYR A N 1
ATOM 809 C CA . TYR A 1 104 ? -4.334 -13.695 2.134 1.00 96.56 104 TYR A CA 1
ATOM 810 C C . TYR A 1 104 ? -4.395 -12.818 0.879 1.00 96.56 104 TYR A C 1
ATOM 812 O O . TYR A 1 104 ? -3.408 -12.739 0.149 1.00 96.56 104 TYR A O 1
ATOM 820 N N . ASP A 1 105 ? -5.511 -12.119 0.661 1.00 95.38 105 ASP A N 1
ATOM 821 C CA . ASP A 1 105 ? -5.680 -11.220 -0.485 1.00 95.38 105 ASP A CA 1
ATOM 822 C C . ASP A 1 105 ? -4.749 -10.006 -0.372 1.00 95.38 105 ASP A C 1
ATOM 824 O O . ASP A 1 105 ? -4.081 -9.628 -1.335 1.00 95.38 105 ASP A O 1
ATOM 828 N N . VAL A 1 106 ? -4.651 -9.407 0.818 1.00 97.12 106 VAL A N 1
ATOM 829 C CA . VAL A 1 106 ? -3.760 -8.266 1.071 1.00 97.12 106 VAL A CA 1
ATOM 830 C C . VAL A 1 106 ? -2.297 -8.662 0.898 1.00 97.12 106 VAL A C 1
ATOM 832 O O . VAL A 1 106 ? -1.529 -7.920 0.281 1.00 97.12 106 VAL A O 1
ATOM 835 N N . GLN A 1 107 ? -1.909 -9.829 1.410 1.00 97.06 107 GLN A N 1
ATOM 836 C CA . GLN A 1 107 ? -0.561 -10.355 1.266 1.00 97.06 107 GLN A CA 1
ATOM 837 C C . GLN A 1 107 ? -0.222 -10.615 -0.208 1.00 97.06 107 GLN A C 1
ATOM 839 O O . GLN A 1 107 ? 0.853 -10.208 -0.646 1.00 97.06 107 GLN A O 1
ATOM 844 N N . ASP A 1 108 ? -1.118 -11.243 -0.978 1.00 94.69 108 ASP A N 1
ATOM 845 C CA . ASP A 1 108 ? -0.911 -11.513 -2.409 1.00 94.69 108 ASP A CA 1
ATOM 846 C C . ASP A 1 108 ? -0.705 -10.220 -3.207 1.00 94.69 108 ASP A C 1
ATOM 848 O O . ASP A 1 108 ? 0.317 -10.053 -3.876 1.00 94.69 108 ASP A O 1
ATOM 852 N N . TYR A 1 109 ? -1.624 -9.259 -3.081 1.00 95.19 109 TYR A N 1
ATOM 853 C CA . TYR A 1 109 ? -1.552 -8.007 -3.837 1.00 95.19 109 TYR A CA 1
ATOM 854 C C . TYR A 1 109 ? -0.304 -7.190 -3.496 1.00 95.19 109 TYR A C 1
ATOM 856 O O . TYR A 1 109 ? 0.372 -6.689 -4.398 1.00 95.19 109 TYR A O 1
ATOM 864 N N . LEU A 1 110 ? 0.026 -7.058 -2.208 1.00 95.31 110 LEU A N 1
ATOM 865 C CA . LEU A 1 110 ? 1.202 -6.297 -1.790 1.00 95.31 110 LEU A CA 1
ATOM 866 C C . LEU A 1 110 ? 2.508 -7.010 -2.174 1.00 95.31 110 LEU A C 1
ATOM 868 O O . LEU A 1 110 ? 3.440 -6.336 -2.613 1.00 95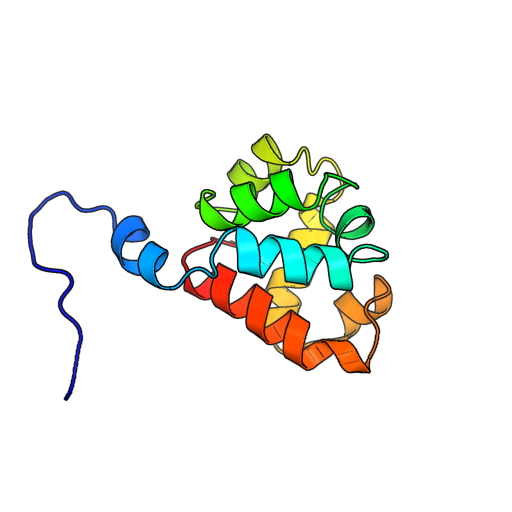.31 110 LEU A O 1
ATOM 872 N N . ASN A 1 111 ? 2.569 -8.346 -2.115 1.00 94.38 111 ASN A N 1
ATOM 873 C CA . ASN A 1 111 ? 3.721 -9.094 -2.627 1.00 94.38 111 ASN A CA 1
ATOM 874 C C . ASN A 1 111 ? 3.887 -8.917 -4.136 1.00 94.38 111 ASN A C 1
ATOM 876 O O . ASN A 1 111 ? 4.993 -8.621 -4.572 1.00 94.38 111 ASN A O 1
ATOM 880 N N . ARG A 1 112 ? 2.814 -8.989 -4.934 1.00 93.12 112 ARG A N 1
ATOM 881 C CA . ARG A 1 112 ? 2.887 -8.757 -6.390 1.00 93.12 112 ARG A CA 1
ATOM 882 C C . ARG A 1 112 ? 3.425 -7.365 -6.734 1.00 93.12 112 ARG A C 1
ATOM 884 O O . ARG A 1 112 ? 4.146 -7.211 -7.717 1.00 93.12 112 ARG A O 1
ATOM 891 N N . VAL A 1 113 ? 3.118 -6.347 -5.928 1.00 92.31 113 VAL A N 1
ATOM 892 C CA . VAL A 1 113 ? 3.699 -5.003 -6.095 1.00 92.31 113 VAL A CA 1
ATOM 893 C C . VAL A 1 113 ? 5.200 -4.993 -5.771 1.00 92.31 113 VAL A C 1
ATOM 895 O O . VAL A 1 113 ? 5.987 -4.425 -6.532 1.00 92.31 113 VAL A O 1
ATOM 898 N N . ILE A 1 114 ? 5.615 -5.633 -4.673 1.00 92.56 114 ILE A N 1
ATOM 899 C CA . ILE A 1 114 ? 7.028 -5.723 -4.262 1.00 92.56 114 ILE A CA 1
ATOM 900 C C . ILE A 1 114 ? 7.844 -6.525 -5.286 1.00 92.56 114 ILE A C 1
ATOM 902 O O . ILE A 1 114 ? 8.880 -6.058 -5.758 1.00 92.56 114 ILE A O 1
ATOM 906 N N . GLU A 1 115 ? 7.355 -7.697 -5.689 1.00 90.12 115 GLU A N 1
ATOM 907 C CA . GLU A 1 115 ? 7.950 -8.554 -6.722 1.00 90.12 115 GLU A CA 1
ATOM 908 C C . GLU A 1 115 ? 7.957 -7.873 -8.097 1.00 90.12 115 GLU A C 1
ATOM 910 O O . GLU A 1 115 ? 8.880 -8.066 -8.887 1.00 90.12 115 GLU A O 1
ATOM 915 N N . GLY A 1 116 ? 6.978 -7.002 -8.354 1.00 87.31 116 GLY A N 1
ATOM 916 C CA . GLY A 1 116 ? 6.942 -6.099 -9.502 1.00 87.31 116 GLY A CA 1
ATOM 917 C C . GLY A 1 116 ? 7.983 -4.971 -9.452 1.00 87.31 116 GLY A C 1
ATOM 918 O O . GLY A 1 116 ? 8.030 -4.128 -10.351 1.00 87.31 116 GLY A O 1
ATOM 919 N N . GLY A 1 117 ? 8.830 -4.929 -8.423 1.00 86.62 117 GLY A N 1
ATOM 920 C CA . GLY A 1 117 ? 10.005 -4.066 -8.344 1.00 86.62 117 GLY A CA 1
ATOM 921 C C . GLY A 1 117 ? 9.853 -2.827 -7.463 1.00 86.62 117 GLY A C 1
ATOM 922 O O . GLY A 1 117 ? 10.688 -1.934 -7.579 1.00 86.62 117 GLY A O 1
ATOM 923 N N . LEU A 1 118 ? 8.824 -2.738 -6.610 1.00 90.69 118 LEU A N 1
ATOM 924 C CA . LEU A 1 118 ? 8.755 -1.683 -5.594 1.00 90.69 118 LEU A CA 1
ATOM 925 C C . LEU A 1 118 ? 9.799 -1.939 -4.494 1.00 90.69 118 LEU A C 1
ATOM 927 O O . LEU A 1 118 ? 9.692 -2.891 -3.722 1.00 90.69 118 LEU A O 1
ATOM 931 N N . GLN A 1 119 ? 10.793 -1.060 -4.386 1.00 90.56 119 GLN A N 1
ATOM 932 C CA . GLN A 1 119 ? 11.841 -1.157 -3.369 1.00 90.56 119 GLN A CA 1
ATOM 933 C C . GLN A 1 119 ? 11.362 -0.620 -2.012 1.00 90.56 119 GLN A C 1
ATOM 935 O O . GLN A 1 119 ? 10.892 0.515 -1.896 1.00 90.56 119 GLN A O 1
ATOM 940 N N . VAL A 1 120 ? 11.514 -1.452 -0.977 1.00 84.81 120 VAL A N 1
ATOM 941 C CA . VAL A 1 120 ? 11.089 -1.187 0.414 1.00 84.81 120 VAL A CA 1
ATOM 942 C C . VAL A 1 120 ? 12.272 -0.793 1.320 1.00 84.81 120 VAL A C 1
ATOM 944 O O . VAL A 1 120 ? 12.064 -0.320 2.438 1.00 84.81 120 VAL A O 1
ATOM 947 N N . SER A 1 121 ? 13.510 -0.992 0.851 1.00 70.75 121 SER A N 1
ATOM 948 C CA . SER A 1 121 ? 14.787 -0.783 1.560 1.00 70.75 121 SER A CA 1
ATOM 949 C C . SER A 1 121 ? 15.409 0.583 1.313 1.00 70.75 121 SER A C 1
ATOM 951 O O . SER A 1 121 ? 15.340 1.036 0.158 1.00 70.75 121 SER A O 1
#

Secondary structure (DSSP, 8-state):
---------TT--HHHHHGGGSPPHHHHHHHHHHTTTTHHHHHSTT--HHHHHHHHHH-SBHHHHHHHHT-GGGHHHHHHHHHHHHHT--HHHHHHT--GGGHHHHHHHHHHHHHTT-B--

Foldseek 3Di:
DDDDDPDDDPPDDPLVVLLVQADALVVQLVVCVVVVVQCCVQQQVNAHSNQLSVLLSPPLELVSSCVSRVCPVNSVLNLVVLVCLVVVNCVSVVVSPDDPVCSVVVSVNSVSSVSSRYDSD

Organism: Magallana gigas (NCBI:txid29159)

Radius of gyration: 14.75 Å; chains: 1; bounding box: 36×37×40 Å

pLDDT: mean 87.05, std 17.48, range [37.78, 98.06]